Protein AF-A0A2G8K8Y8-F1 (afdb_monomer_lite)

Organism: Stichopus japonicus (NCBI:txid307972)

InterPro domains:
  IPR034751 Yippee domain [PS51792] (1-51)
  IPR039058 Yippee family [PTHR13848] 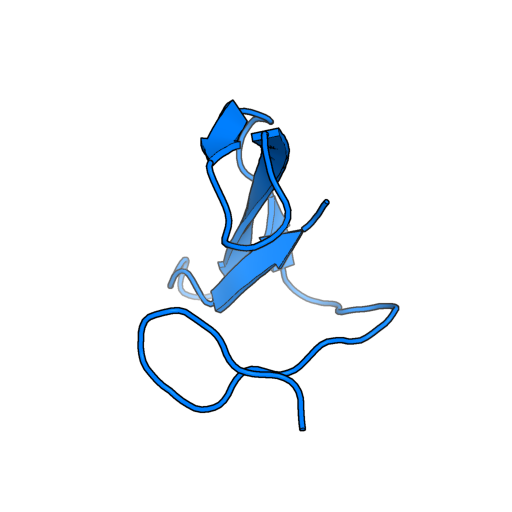(1-51)

Radius of gyration: 11.4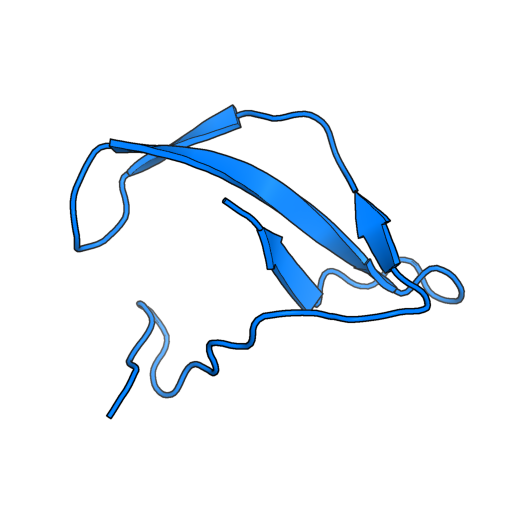3 Å; chains: 1; bounding box: 26×23×20 Å

Structure (mmCIF, N/CA/C/O backbone):
data_AF-A0A2G8K8Y8-F1
#
_entry.id   AF-A0A2G8K8Y8-F1
#
loop_
_atom_site.group_PDB
_atom_site.id
_atom_site.type_symbol
_atom_site.label_atom_id
_atom_site.label_alt_id
_atom_site.label_comp_id
_atom_site.label_asym_id
_atom_site.label_entity_id
_atom_site.label_seq_id
_atom_site.pdbx_PDB_ins_code
_atom_site.Cartn_x
_atom_site.Cartn_y
_atom_site.Cartn_z
_atom_site.occupancy
_atom_site.B_iso_or_equiv
_atom_site.auth_seq_id
_atom_site.auth_comp_id
_atom_site.auth_asym_id
_atom_site.auth_atom_id
_atom_site.pdbx_PDB_model_num
ATOM 1 N N . SER A 1 1 ? 9.265 -18.155 6.945 1.00 65.75 1 SER A N 1
ATOM 2 C CA . SER A 1 1 ? 9.097 -16.863 7.641 1.00 65.75 1 SER A CA 1
ATOM 3 C C . SER A 1 1 ? 9.172 -15.779 6.586 1.00 65.75 1 SER A C 1
ATOM 5 O O . SER A 1 1 ? 10.163 -15.768 5.871 1.00 65.75 1 SER A O 1
ATOM 7 N N . PHE A 1 2 ? 8.132 -14.958 6.411 1.00 78.12 2 PHE A N 1
ATOM 8 C CA . PHE A 1 2 ? 8.205 -13.807 5.508 1.00 78.12 2 PHE A CA 1
ATOM 9 C C . PHE A 1 2 ? 8.723 -12.608 6.309 1.00 78.12 2 PHE A C 1
ATOM 11 O O . PHE A 1 2 ? 8.202 -12.286 7.380 1.00 78.12 2 PHE A O 1
ATOM 18 N N . GLN A 1 3 ? 9.814 -12.013 5.842 1.00 81.19 3 GLN A N 1
ATOM 19 C CA . GLN A 1 3 ? 10.518 -10.936 6.527 1.00 81.19 3 GLN A CA 1
ATOM 20 C C . GLN A 1 3 ? 10.613 -9.750 5.575 1.00 81.19 3 GLN A C 1
ATOM 22 O O . GLN A 1 3 ? 11.054 -9.892 4.437 1.00 81.19 3 GLN A O 1
ATOM 27 N N . GLY A 1 4 ? 10.152 -8.598 6.043 1.00 78.00 4 GLY A N 1
ATOM 28 C CA . GLY A 1 4 ? 10.376 -7.320 5.389 1.00 78.00 4 GLY A CA 1
ATOM 29 C C . GLY A 1 4 ? 11.667 -6.679 5.890 1.00 78.00 4 GLY A C 1
ATOM 30 O O . GLY A 1 4 ? 12.343 -7.194 6.781 1.00 78.00 4 GLY A O 1
ATOM 31 N N . SER A 1 5 ? 11.976 -5.501 5.358 1.00 80.12 5 SER A N 1
ATOM 32 C CA . SER A 1 5 ? 13.145 -4.712 5.767 1.00 80.12 5 SER A CA 1
ATOM 33 C C . SER A 1 5 ? 13.130 -4.308 7.247 1.00 80.12 5 SER A C 1
ATOM 35 O O . SER A 1 5 ? 14.190 -4.138 7.835 1.00 80.12 5 SER A O 1
ATOM 37 N N . GLN A 1 6 ? 11.945 -4.193 7.856 1.00 82.75 6 GLN A N 1
ATOM 38 C CA . GLN A 1 6 ? 11.753 -3.775 9.252 1.00 82.75 6 GLN A CA 1
ATOM 39 C C . GLN A 1 6 ? 11.351 -4.930 10.189 1.00 82.75 6 GLN A C 1
ATOM 41 O O . GLN A 1 6 ? 10.793 -4.707 11.262 1.00 82.75 6 GLN A O 1
ATOM 46 N N . GLY A 1 7 ? 11.595 -6.183 9.791 1.00 85.62 7 GLY A N 1
ATOM 47 C CA . GLY A 1 7 ? 11.296 -7.363 10.605 1.00 85.62 7 GLY A CA 1
ATOM 48 C C . GLY A 1 7 ? 10.180 -8.229 10.026 1.00 85.62 7 GLY A C 1
ATOM 49 O O . GLY A 1 7 ? 10.172 -8.537 8.837 1.00 85.62 7 GLY A O 1
ATOM 50 N N . ARG A 1 8 ? 9.261 -8.714 10.867 1.00 88.69 8 ARG A N 1
ATOM 51 C CA . ARG A 1 8 ? 8.216 -9.657 10.432 1.00 88.69 8 ARG A CA 1
ATOM 52 C C . ARG A 1 8 ? 7.266 -8.989 9.436 1.00 88.69 8 ARG A C 1
ATOM 54 O O . ARG A 1 8 ? 6.752 -7.911 9.708 1.00 88.69 8 ARG A O 1
ATOM 61 N N . ALA A 1 9 ? 6.984 -9.677 8.336 1.00 87.38 9 ALA A N 1
ATOM 62 C CA . ALA A 1 9 ? 5.985 -9.267 7.361 1.00 87.38 9 ALA A CA 1
ATOM 63 C C . ALA A 1 9 ? 4.965 -10.391 7.133 1.00 87.38 9 ALA A C 1
ATOM 65 O O . ALA A 1 9 ? 5.224 -11.560 7.430 1.00 87.38 9 ALA A O 1
ATOM 66 N N . TYR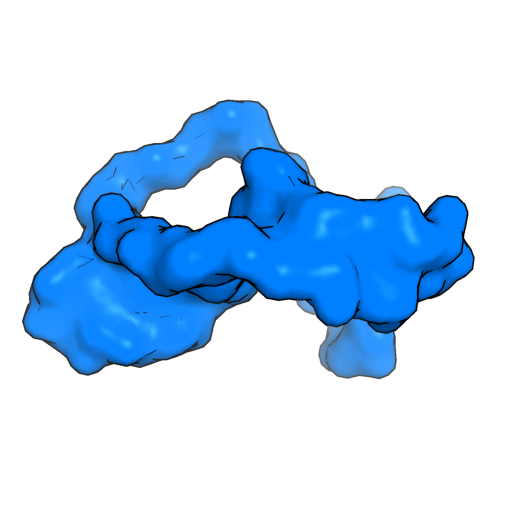 A 1 10 ? 3.808 -10.030 6.584 1.00 89.00 10 TYR A N 1
ATOM 67 C CA . TYR A 1 10 ? 2.748 -10.966 6.225 1.00 89.00 10 TYR A CA 1
ATOM 68 C C . TYR A 1 10 ? 2.467 -10.851 4.730 1.00 89.00 10 TYR A C 1
ATOM 70 O O . TYR A 1 10 ? 2.373 -9.745 4.206 1.00 89.00 10 TYR A O 1
ATOM 78 N N . LEU A 1 11 ? 2.343 -11.997 4.065 1.00 90.25 11 LEU A N 1
ATOM 79 C CA . LEU A 1 11 ? 1.951 -12.101 2.665 1.00 90.25 11 LEU A CA 1
ATOM 80 C C . LEU A 1 11 ? 0.635 -12.879 2.602 1.00 90.25 11 LEU A C 1
ATOM 82 O O . LEU A 1 11 ? 0.507 -13.928 3.233 1.00 90.25 11 LEU A O 1
ATOM 86 N N . PHE A 1 12 ? -0.336 -12.359 1.864 1.00 92.00 12 PHE A N 1
ATOM 87 C CA . PHE A 1 12 ? -1.666 -12.942 1.707 1.00 92.00 12 PHE A CA 1
ATOM 88 C C . PHE A 1 12 ? -2.199 -12.647 0.302 1.00 92.00 12 PHE A C 1
ATOM 90 O O . PHE A 1 12 ? -1.743 -11.716 -0.357 1.00 92.00 12 PHE A O 1
ATOM 97 N N . ASN A 1 13 ? -3.180 -13.433 -0.149 1.00 94.69 13 ASN A N 1
ATOM 98 C CA . ASN A 1 13 ? -3.705 -13.332 -1.516 1.00 94.69 13 ASN A CA 1
ATOM 99 C C . ASN A 1 13 ? -4.757 -12.227 -1.694 1.00 94.69 13 ASN A C 1
ATOM 101 O O . ASN A 1 13 ? -4.958 -11.762 -2.810 1.00 94.69 13 ASN A O 1
ATOM 105 N N . SER A 1 14 ? -5.477 -11.848 -0.634 1.00 93.88 14 SER A N 1
ATOM 106 C CA . SER A 1 14 ? -6.577 -10.882 -0.719 1.00 93.88 14 SER A CA 1
ATOM 107 C C . SER A 1 14 ? -6.748 -10.108 0.583 1.00 93.88 14 SER A C 1
ATOM 109 O O . SER A 1 14 ? -6.526 -10.645 1.669 1.00 93.88 14 SER A O 1
ATOM 111 N N . VAL A 1 15 ? -7.157 -8.849 0.455 1.00 94.75 15 VAL A N 1
ATOM 112 C CA . VAL A 1 15 ? -7.499 -7.933 1.544 1.00 94.75 15 VAL A CA 1
ATOM 113 C C . VAL A 1 15 ? -8.626 -7.017 1.070 1.00 94.75 15 VAL A C 1
ATOM 115 O O . VAL A 1 15 ? -8.708 -6.675 -0.108 1.00 94.75 15 VAL A O 1
ATOM 118 N N . VAL A 1 16 ? -9.513 -6.640 1.986 1.00 96.56 16 VAL A N 1
ATOM 119 C CA . VAL A 1 16 ? -10.675 -5.780 1.725 1.00 96.56 16 VAL A CA 1
ATOM 120 C C . VAL A 1 16 ? -10.555 -4.475 2.513 1.00 96.56 16 VAL A C 1
ATOM 122 O O . VAL A 1 16 ? -9.722 -4.373 3.411 1.00 96.56 16 VAL A O 1
ATOM 125 N N . ASN A 1 17 ? -11.401 -3.489 2.205 1.00 97.44 17 ASN A N 1
ATOM 126 C CA . ASN A 1 17 ? -11.424 -2.173 2.865 1.00 97.44 17 ASN A CA 1
ATOM 127 C C . ASN A 1 17 ? -10.098 -1.399 2.749 1.00 97.44 17 ASN A C 1
ATOM 129 O O . ASN A 1 17 ? -9.693 -0.688 3.674 1.00 97.44 17 ASN A O 1
ATOM 133 N N . ILE A 1 18 ? -9.433 -1.541 1.601 1.00 97.62 18 ILE A N 1
ATOM 134 C CA . ILE A 1 18 ? -8.215 -0.808 1.263 1.00 97.62 18 ILE A CA 1
ATOM 135 C C . ILE A 1 18 ? -8.414 0.054 0.018 1.00 97.62 18 ILE A C 1
ATOM 137 O O . ILE A 1 18 ? -9.084 -0.357 -0.929 1.00 97.62 18 ILE A O 1
ATOM 141 N N . GLY A 1 19 ? -7.757 1.208 0.004 1.00 97.56 19 GLY A N 1
ATOM 142 C CA . GLY A 1 19 ? -7.473 1.958 -1.211 1.00 97.56 19 GLY A CA 1
ATOM 143 C C . GLY A 1 19 ? -6.080 1.611 -1.737 1.00 97.56 19 GLY A C 1
ATOM 144 O O . GLY A 1 19 ? -5.222 1.138 -0.987 1.00 97.56 19 GLY A O 1
ATOM 145 N N . CYS A 1 20 ? -5.857 1.829 -3.033 1.00 97.44 20 CYS A N 1
ATOM 146 C CA . CYS A 1 20 ? -4.558 1.650 -3.686 1.00 97.44 20 CYS A CA 1
ATOM 147 C C . CYS A 1 20 ? -4.059 2.987 -4.234 1.00 97.44 20 CYS A C 1
ATOM 149 O O . CYS A 1 20 ? -4.825 3.746 -4.829 1.00 97.44 20 CYS A O 1
ATOM 151 N N . GLY A 1 21 ? -2.774 3.263 -4.038 1.00 96.25 21 GLY A N 1
ATOM 152 C CA . GLY A 1 21 ? -2.065 4.329 -4.734 1.00 96.25 21 GLY A CA 1
ATOM 153 C C . GLY A 1 21 ? -1.717 3.953 -6.182 1.00 96.25 21 GLY A C 1
ATOM 154 O O . GLY A 1 21 ? -2.050 2.852 -6.637 1.00 96.25 21 GLY A O 1
ATOM 155 N N . PRO A 1 22 ? -1.041 4.856 -6.913 1.00 97.25 22 PRO A N 1
ATOM 156 C CA . PRO A 1 22 ? -0.462 4.532 -8.213 1.00 97.25 22 PRO A CA 1
ATOM 157 C C . PRO A 1 22 ? 0.569 3.398 -8.097 1.00 97.25 22 PRO A C 1
ATOM 159 O O . PRO A 1 22 ? 1.096 3.117 -7.021 1.00 97.25 22 PRO A O 1
ATOM 162 N N . ALA A 1 23 ? 0.823 2.708 -9.208 1.00 96.75 23 ALA A N 1
ATOM 163 C CA . ALA A 1 23 ? 1.910 1.739 -9.289 1.00 96.75 23 ALA A CA 1
ATOM 164 C C . ALA A 1 23 ? 3.246 2.464 -9.491 1.00 96.75 23 ALA A C 1
ATOM 166 O O . ALA A 1 23 ? 3.347 3.354 -10.335 1.00 96.75 23 ALA A O 1
ATOM 167 N N . GLU A 1 24 ? 4.257 2.059 -8.732 1.00 96.81 24 GLU A N 1
ATOM 168 C CA . GLU A 1 24 ? 5.602 2.628 -8.729 1.00 96.81 24 GLU A CA 1
ATOM 169 C C . GLU A 1 24 ? 6.643 1.509 -8.736 1.00 96.81 24 GLU A C 1
ATOM 171 O O . GLU A 1 24 ? 6.447 0.453 -8.131 1.00 96.81 24 GLU A O 1
ATOM 176 N N . GLU A 1 25 ? 7.775 1.731 -9.399 1.00 97.56 25 GLU A N 1
ATOM 177 C CA . GLU A 1 25 ? 8.894 0.794 -9.343 1.00 97.56 25 GLU A CA 1
ATOM 178 C C . GLU A 1 25 ? 9.644 0.935 -8.014 1.00 97.56 25 GLU A C 1
ATOM 180 O O . GLU A 1 25 ? 10.124 2.011 -7.653 1.00 97.56 25 GLU A O 1
ATOM 185 N N . ARG A 1 26 ? 9.767 -0.170 -7.276 1.00 94.50 26 ARG A N 1
ATOM 186 C CA . ARG A 1 26 ? 10.422 -0.224 -5.969 1.00 94.50 26 ARG A CA 1
ATOM 187 C C . ARG A 1 26 ? 11.398 -1.391 -5.911 1.00 94.50 26 ARG A C 1
ATOM 189 O O . ARG A 1 26 ? 11.066 -2.522 -6.264 1.00 94.50 26 ARG A O 1
ATOM 196 N N . VAL A 1 27 ? 12.611 -1.119 -5.431 1.00 92.56 27 VAL A N 1
ATOM 197 C CA . VAL A 1 27 ? 13.604 -2.163 -5.150 1.00 92.56 27 VAL A CA 1
ATOM 198 C C . VAL A 1 27 ? 13.269 -2.808 -3.809 1.00 92.56 27 VAL A C 1
ATOM 200 O O . VAL A 1 27 ? 13.315 -2.164 -2.761 1.00 92.56 27 VAL A O 1
ATOM 203 N N . LEU A 1 28 ? 12.925 -4.090 -3.854 1.00 88.50 28 LEU A N 1
ATOM 204 C CA . LEU A 1 28 ? 12.718 -4.955 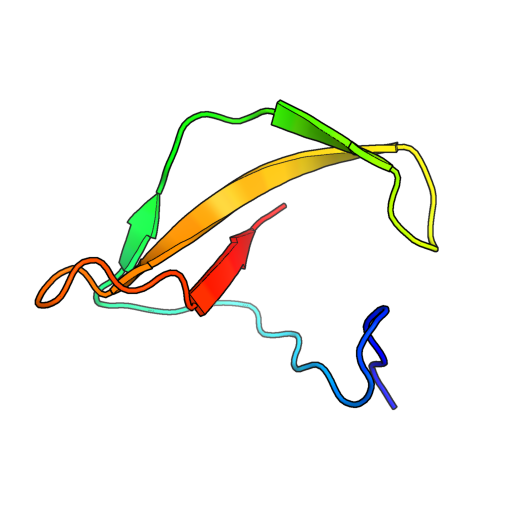-2.699 1.00 88.50 28 LEU A CA 1
ATOM 205 C C . LEU A 1 28 ? 13.894 -5.930 -2.568 1.00 88.50 28 LEU A C 1
ATOM 207 O O . LEU A 1 28 ? 14.764 -6.008 -3.433 1.00 88.50 28 LEU A O 1
ATOM 211 N N . LEU A 1 29 ? 13.903 -6.725 -1.495 1.00 85.44 29 LEU A N 1
ATOM 212 C CA . LEU A 1 29 ? 14.935 -7.748 -1.269 1.00 85.44 29 LEU A CA 1
ATOM 213 C C . LEU A 1 29 ? 15.062 -8.746 -2.435 1.00 85.44 29 LEU A C 1
ATOM 215 O O . LEU A 1 29 ? 16.137 -9.288 -2.662 1.00 85.44 29 LEU A O 1
ATOM 219 N N . THR A 1 30 ? 13.972 -8.987 -3.164 1.00 86.88 30 THR A N 1
ATOM 220 C CA . THR A 1 30 ? 13.895 -9.927 -4.292 1.00 86.88 30 THR A CA 1
ATOM 221 C C . THR A 1 30 ? 14.181 -9.296 -5.655 1.00 86.88 30 THR A C 1
ATOM 223 O O . THR A 1 30 ? 14.201 -10.020 -6.647 1.00 86.88 30 THR A O 1
ATOM 226 N N . GLY A 1 31 ? 14.411 -7.981 -5.724 1.00 91.50 31 GLY A N 1
ATOM 227 C CA . GLY A 1 31 ? 14.669 -7.261 -6.971 1.00 91.50 31 GLY A CA 1
ATOM 228 C C . GLY A 1 31 ? 13.742 -6.065 -7.193 1.00 91.50 31 GLY A C 1
ATOM 229 O O . GLY A 1 31 ? 13.128 -5.553 -6.258 1.00 91.50 31 GLY A O 1
ATOM 230 N N . LEU A 1 32 ? 13.681 -5.592 -8.440 1.00 95.69 32 LEU A N 1
ATOM 231 C CA . LEU A 1 32 ? 12.822 -4.482 -8.858 1.00 95.69 32 LEU A CA 1
ATOM 232 C C . LEU A 1 32 ? 11.401 -4.988 -9.124 1.00 95.69 32 LEU A C 1
ATOM 234 O O . LEU A 1 32 ? 11.212 -5.914 -9.912 1.00 95.69 32 LEU A O 1
ATOM 238 N N . HIS A 1 33 ? 10.412 -4.369 -8.488 1.00 94.25 33 HIS A N 1
ATOM 239 C CA . HIS A 1 33 ? 9.004 -4.711 -8.657 1.00 94.25 33 HIS A CA 1
ATOM 240 C C . HIS A 1 33 ? 8.173 -3.448 -8.870 1.00 94.25 33 HIS A C 1
ATOM 242 O O . HIS A 1 33 ? 8.410 -2.440 -8.210 1.00 94.25 33 HIS A O 1
ATOM 248 N N . ALA A 1 34 ? 7.170 -3.518 -9.744 1.00 96.81 34 ALA A N 1
ATOM 249 C CA . ALA A 1 34 ? 6.080 -2.552 -9.730 1.00 96.81 34 ALA A CA 1
ATOM 250 C C . ALA A 1 34 ? 5.177 -2.880 -8.536 1.00 96.81 34 ALA A C 1
ATOM 252 O O . ALA A 1 34 ? 4.755 -4.024 -8.384 1.00 96.81 34 ALA A O 1
ATOM 253 N N . VAL A 1 35 ? 4.935 -1.905 -7.666 1.00 96.25 35 VAL A N 1
ATOM 254 C CA . VAL A 1 35 ? 4.098 -2.064 -6.474 1.00 96.25 35 VAL A CA 1
ATOM 255 C C . VAL A 1 35 ? 3.187 -0.859 -6.301 1.00 96.25 35 VAL A C 1
ATOM 257 O O . VAL A 1 35 ? 3.534 0.251 -6.692 1.00 96.25 35 VAL A O 1
ATOM 260 N N . SER A 1 36 ? 2.033 -1.054 -5.672 1.00 97.31 36 SER A N 1
ATOM 261 C CA . SER A 1 36 ? 1.153 0.041 -5.254 1.00 97.31 36 SER A CA 1
ATOM 262 C C . SER A 1 36 ? 1.000 0.036 -3.746 1.00 97.31 36 SER A C 1
ATOM 264 O O . SER A 1 36 ? 0.650 -0.995 -3.165 1.00 97.31 36 SER A O 1
ATOM 266 N N . ASP A 1 37 ? 1.201 1.188 -3.110 1.00 96.31 37 ASP A N 1
ATOM 267 C CA . ASP A 1 37 ? 0.918 1.327 -1.684 1.00 96.31 37 ASP A CA 1
ATOM 268 C C . ASP A 1 37 ? -0.575 1.129 -1.418 1.00 96.31 37 ASP A C 1
ATOM 270 O O . ASP A 1 37 ? -1.436 1.603 -2.165 1.00 96.31 37 ASP A O 1
ATOM 274 N N . ILE A 1 38 ? -0.875 0.411 -0.339 1.00 97.12 38 ILE A N 1
ATOM 275 C CA . ILE A 1 38 ? -2.236 0.183 0.132 1.00 97.12 38 ILE A CA 1
ATOM 276 C C . ILE A 1 38 ? -2.449 0.903 1.456 1.00 97.12 38 ILE A C 1
ATOM 278 O O . ILE A 1 38 ? -1.581 0.921 2.336 1.00 97.12 38 ILE A O 1
ATOM 282 N N . TYR A 1 39 ? -3.628 1.482 1.615 1.00 98.06 39 TYR A N 1
ATOM 283 C CA . TYR A 1 39 ? -4.011 2.222 2.811 1.00 98.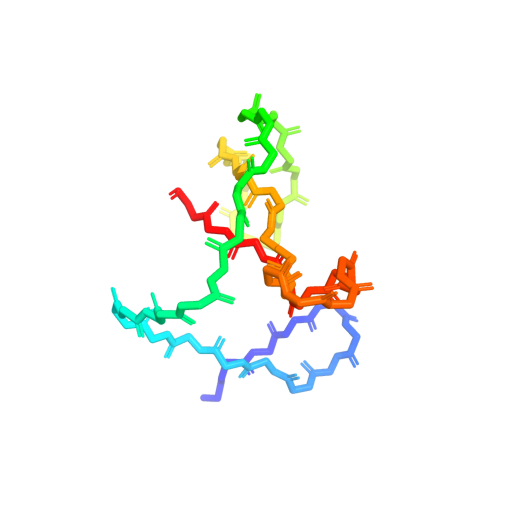06 39 TYR A CA 1
ATOM 284 C C . TYR A 1 39 ? -5.429 1.861 3.234 1.00 98.06 39 TYR A C 1
ATOM 286 O O . TYR A 1 39 ? -6.255 1.473 2.414 1.00 98.06 39 TYR A O 1
ATOM 294 N N . CYS A 1 40 ? -5.720 1.985 4.527 1.00 98.06 40 CYS A N 1
ATOM 295 C CA . CYS A 1 40 ? -7.060 1.757 5.059 1.00 98.06 40 CYS A CA 1
ATOM 296 C C . CYS A 1 40 ? -8.060 2.732 4.423 1.00 98.06 40 CYS A C 1
ATOM 298 O O . CYS A 1 40 ? -7.828 3.942 4.434 1.00 98.06 40 CYS A O 1
ATOM 300 N N . GLU A 1 41 ? -9.190 2.238 3.916 1.00 98.12 41 GLU A N 1
ATOM 301 C CA . GLU A 1 41 ? -10.180 3.097 3.255 1.00 98.12 41 GLU A CA 1
ATOM 302 C C . GLU A 1 41 ? -10.784 4.134 4.221 1.00 98.12 41 GLU A C 1
ATOM 304 O O . GLU A 1 41 ? -11.081 5.255 3.815 1.00 98.12 41 GLU A O 1
ATOM 309 N N . CYS A 1 42 ? -10.879 3.800 5.512 1.00 98.06 42 CYS A N 1
ATOM 310 C CA . CYS A 1 42 ? -11.494 4.651 6.530 1.00 98.06 42 CYS A CA 1
ATOM 311 C C . CYS A 1 42 ? -10.560 5.749 7.059 1.00 98.06 42 CYS A C 1
ATOM 313 O O . CYS A 1 42 ? -10.953 6.909 7.135 1.00 98.06 42 CYS A O 1
ATOM 315 N N . CYS A 1 43 ? -9.336 5.391 7.466 1.00 97.88 43 CYS A N 1
ATOM 316 C CA . CYS A 1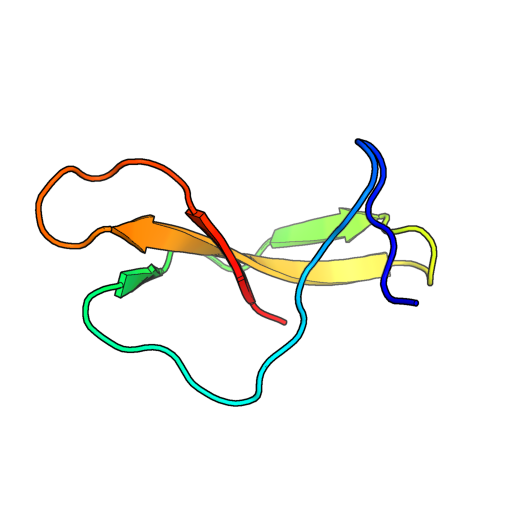 43 ? -8.409 6.318 8.134 1.00 97.88 43 CYS A CA 1
ATOM 317 C C . CYS A 1 43 ? -7.208 6.729 7.276 1.00 97.88 43 CYS A C 1
ATOM 319 O O . CYS A 1 43 ? -6.389 7.526 7.727 1.00 97.88 43 CYS A O 1
ATOM 321 N N . LYS A 1 44 ? -7.078 6.178 6.061 1.00 97.00 44 LYS A N 1
ATOM 322 C CA . LYS A 1 44 ? -5.994 6.459 5.102 1.00 97.00 44 LYS A CA 1
ATOM 323 C C . LYS A 1 44 ? -4.581 6.157 5.617 1.00 97.00 44 LYS A C 1
ATOM 325 O O . LYS A 1 44 ? -3.600 6.521 4.980 1.00 97.00 44 LYS A O 1
ATOM 330 N N . THR A 1 45 ? -4.457 5.431 6.728 1.00 97.75 45 THR A N 1
ATOM 331 C CA . THR A 1 45 ? -3.174 4.915 7.216 1.00 97.75 45 THR A CA 1
ATOM 332 C C . THR A 1 45 ? -2.614 3.886 6.239 1.00 97.75 45 THR A C 1
ATOM 334 O O . THR A 1 45 ? -3.320 2.941 5.879 1.00 97.75 45 THR A O 1
ATOM 337 N N . THR A 1 46 ? -1.350 4.041 5.843 1.00 95.81 46 THR A N 1
ATOM 338 C CA . THR A 1 46 ? -0.627 3.067 5.015 1.00 95.81 46 THR A CA 1
ATOM 339 C C . THR A 1 46 ? -0.487 1.739 5.752 1.00 95.81 46 THR A C 1
ATOM 341 O O . THR A 1 46 ? 0.010 1.693 6.876 1.00 95.81 46 THR A O 1
ATOM 344 N N . LEU A 1 47 ? -0.928 0.655 5.115 1.00 94.81 47 LEU A N 1
ATOM 345 C CA . LEU A 1 47 ? -0.912 -0.698 5.680 1.00 94.81 47 LEU A CA 1
ATOM 346 C C . LEU A 1 47 ? 0.190 -1.573 5.072 1.00 94.81 47 LEU A C 1
ATOM 348 O O . LEU A 1 47 ? 0.627 -2.536 5.697 1.00 94.81 47 LEU A O 1
ATOM 352 N N . GLY A 1 48 ? 0.632 -1.258 3.856 1.00 93.88 48 GLY A N 1
ATOM 353 C CA . GLY A 1 48 ? 1.627 -2.036 3.127 1.00 93.88 48 GLY A CA 1
ATOM 354 C C . GLY A 1 48 ? 1.603 -1.699 1.643 1.00 93.88 48 GLY A C 1
ATOM 355 O O . GLY A 1 48 ? 1.278 -0.577 1.265 1.00 93.88 48 GLY A O 1
ATOM 356 N N . TRP A 1 49 ? 1.897 -2.688 0.807 1.00 94.19 49 TRP A N 1
ATOM 357 C CA . TRP A 1 49 ? 1.879 -2.565 -0.647 1.00 94.19 49 TRP A CA 1
ATOM 358 C C . TRP A 1 49 ? 1.380 -3.866 -1.282 1.00 94.19 49 TRP A C 1
ATOM 360 O O . TRP A 1 49 ? 1.478 -4.938 -0.681 1.00 94.19 49 TRP A O 1
ATOM 370 N N . LYS A 1 50 ? 0.831 -3.765 -2.492 1.00 94.38 50 LYS A N 1
ATOM 371 C CA . LYS A 1 50 ? 0.531 -4.908 -3.358 1.00 94.38 50 LYS A CA 1
ATOM 372 C C . LYS A 1 50 ? 1.508 -4.934 -4.529 1.00 94.38 50 LYS A C 1
ATOM 374 O O . LYS A 1 50 ? 1.961 -3.871 -4.955 1.00 94.38 50 LYS A O 1
ATOM 379 N N . TYR A 1 51 ? 1.810 -6.135 -5.011 1.00 92.19 51 TYR A N 1
ATOM 380 C CA . TYR A 1 51 ? 2.414 -6.327 -6.330 1.00 92.19 51 TYR A CA 1
ATOM 381 C C . TYR A 1 51 ? 1.406 -5.992 -7.437 1.00 92.19 51 TYR A C 1
ATOM 383 O O . TYR A 1 51 ? 0.181 -6.096 -7.172 1.00 92.19 51 TYR A O 1
#

Foldseek 3Di:
DDAFPVGDDDDDDDDPQKDWADWDWDQGPVGTDTKIFIAHNPPRHTDGIDD

pLDDT: mean 92.49, std 6.68, range [65.75, 98.12]

Secondary structure (DSSP, 8-state):
--EETTEE----S---SEEEEEEEEEEETTEEEEEEEEEETTT--EEEEE-

Sequence (51 aa):
SFQGSQGRAYLFNSVVNIGCGPAEERVLLTGLHAVSDIYCECCKTTLGWKY